Protein AF-A0A261RNV7-F1 (afdb_monomer_lite)

Organism: NCBI:txid1416803

Radius of gyration: 15.59 Å; chains: 1; bounding box: 31×28×47 Å

Sequence (98 aa):
MSENRLAADKRLDIAMAKGRERLLAAEPELARNADARATEKAGAASERRMELYEAEIEQEIADYAKSQGVDELDMLVRLGVDSEEEARELIALRRSRQ

Foldseek 3Di:
DDPVVVVLVVLLVQLLVQLLVQCCVVCVVQLVQLLVVLCVVQPPPPVSSVVSSVVSSVVSLCVVCVVVVHHSSLSSNVSRDPDPVSSVVSVVVVVVVD

Structure (mmCIF, N/CA/C/O backbone):
data_AF-A0A261RNV7-F1
#
_entry.id   AF-A0A261RNV7-F1
#
loop_
_atom_site.group_PDB
_atom_site.id
_atom_site.type_symbol
_atom_site.label_atom_id
_atom_site.label_alt_id
_atom_site.label_comp_id
_atom_site.label_asym_id
_atom_site.label_entity_id
_atom_site.label_seq_id
_atom_site.p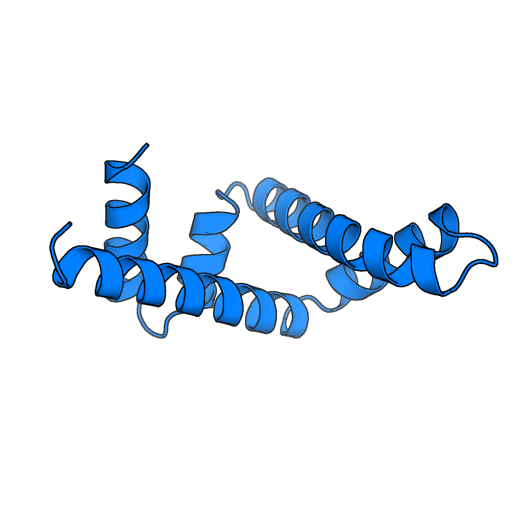dbx_PDB_ins_code
_atom_site.Cartn_x
_atom_site.Cartn_y
_atom_site.Cartn_z
_atom_site.occupancy
_atom_site.B_iso_or_equiv
_atom_site.auth_seq_id
_atom_site.auth_comp_id
_atom_site.auth_asym_id
_atom_site.auth_atom_id
_atom_site.pdbx_PDB_model_num
ATOM 1 N N . MET A 1 1 ? 7.725 -12.783 25.165 1.00 56.69 1 MET A N 1
ATOM 2 C CA . MET A 1 1 ? 6.712 -11.960 24.468 1.00 56.69 1 MET A CA 1
ATOM 3 C C . MET A 1 1 ? 5.367 -12.646 24.638 1.00 56.69 1 MET A C 1
ATOM 5 O O . MET A 1 1 ? 5.333 -13.856 24.483 1.00 56.69 1 MET A O 1
ATOM 9 N N . SER A 1 2 ? 4.317 -11.940 25.068 1.00 70.25 2 SER A N 1
ATOM 10 C CA . SER A 1 2 ? 3.012 -12.562 25.347 1.00 70.25 2 SER A CA 1
ATOM 11 C C . SER A 1 2 ? 2.303 -12.968 24.050 1.00 70.25 2 SER A C 1
ATOM 13 O O . SER A 1 2 ? 2.381 -12.243 23.060 1.00 70.25 2 SER A O 1
ATOM 15 N N . GLU A 1 3 ? 1.592 -14.099 24.059 1.00 73.50 3 GLU A N 1
ATOM 16 C CA . GLU A 1 3 ? 0.820 -14.629 22.915 1.00 73.50 3 GLU A CA 1
ATOM 17 C C . GLU A 1 3 ? -0.123 -13.580 22.307 1.00 73.50 3 GLU A C 1
ATOM 19 O O . GLU A 1 3 ? -0.296 -13.507 21.092 1.00 73.50 3 GLU A O 1
ATOM 24 N N . ASN A 1 4 ? -0.645 -12.691 23.154 1.00 74.69 4 ASN A N 1
ATOM 25 C CA . ASN A 1 4 ? -1.533 -11.608 22.753 1.00 74.69 4 ASN A CA 1
ATOM 26 C C . ASN A 1 4 ? -0.854 -10.574 21.828 1.00 74.69 4 ASN A C 1
ATOM 28 O O . ASN A 1 4 ? -1.501 -10.006 20.955 1.00 74.69 4 ASN A O 1
ATOM 32 N N . ARG A 1 5 ? 0.464 -10.349 21.966 1.00 77.06 5 ARG A N 1
ATOM 33 C CA . ARG A 1 5 ? 1.210 -9.456 21.058 1.00 77.06 5 ARG A CA 1
ATOM 34 C C . ARG A 1 5 ? 1.389 -10.085 19.682 1.00 77.06 5 ARG A C 1
ATOM 36 O O . ARG A 1 5 ? 1.085 -9.439 18.691 1.00 77.06 5 ARG A O 1
ATOM 43 N N . LEU A 1 6 ? 1.788 -11.357 19.640 1.00 81.25 6 LEU A N 1
ATOM 44 C CA . LEU A 1 6 ? 1.969 -12.097 18.386 1.00 81.25 6 LEU A CA 1
ATOM 45 C C . LEU A 1 6 ? 0.660 -12.209 17.593 1.00 81.25 6 LEU A C 1
ATOM 47 O O . LEU A 1 6 ? 0.669 -12.129 16.368 1.00 81.25 6 LEU A O 1
ATOM 51 N N . ALA A 1 7 ? -0.470 -12.389 18.282 1.00 84.50 7 ALA A N 1
ATOM 52 C CA . ALA A 1 7 ? -1.784 -12.397 17.646 1.00 84.50 7 ALA A CA 1
ATOM 53 C C . ALA A 1 7 ? -2.134 -11.032 17.032 1.00 84.50 7 ALA A C 1
ATOM 55 O O . ALA A 1 7 ? -2.658 -10.972 15.922 1.00 84.50 7 ALA A O 1
ATOM 56 N N . ALA A 1 8 ? -1.818 -9.941 17.728 1.00 83.44 8 ALA A N 1
ATOM 57 C CA . ALA A 1 8 ? -2.108 -8.595 17.254 1.00 83.44 8 ALA A CA 1
ATOM 58 C C . ALA A 1 8 ? -1.200 -8.165 16.084 1.00 83.44 8 ALA A C 1
ATOM 60 O O . ALA A 1 8 ? -1.672 -7.499 15.167 1.00 83.44 8 ALA A O 1
ATOM 61 N N . ASP A 1 9 ? 0.057 -8.614 16.065 1.00 87.12 9 ASP A N 1
ATOM 62 C CA . ASP A 1 9 ? 0.989 -8.390 14.948 1.00 87.12 9 ASP A CA 1
ATOM 63 C C . ASP A 1 9 ? 0.478 -9.055 13.673 1.00 87.12 9 ASP A C 1
ATOM 65 O O . ASP A 1 9 ? 0.321 -8.407 12.644 1.00 87.12 9 ASP A O 1
ATOM 69 N N . LYS A 1 10 ? 0.070 -10.324 13.779 1.00 91.88 10 LYS A 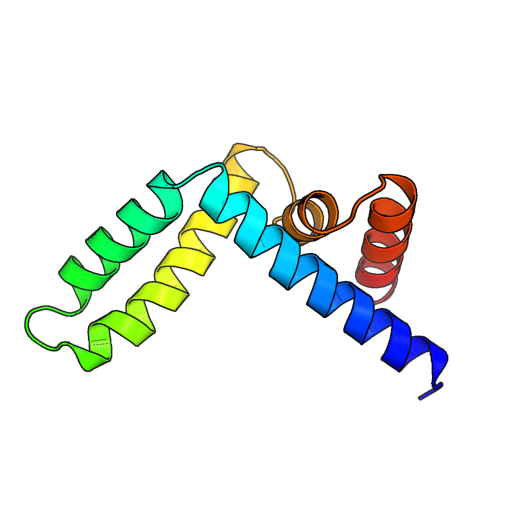N 1
ATOM 70 C CA . LYS A 1 10 ? -0.539 -11.046 12.657 1.00 91.88 10 LYS A CA 1
ATOM 71 C C . LYS A 1 10 ? -1.797 -10.356 12.136 1.00 91.88 10 LYS A C 1
ATOM 73 O O . LYS A 1 10 ? -2.020 -10.337 10.932 1.00 91.88 10 LYS A O 1
ATOM 78 N N . ARG A 1 11 ? -2.633 -9.799 13.021 1.00 93.81 11 ARG A N 1
ATOM 79 C CA . ARG A 1 11 ? -3.829 -9.046 12.606 1.00 93.81 11 ARG A CA 1
ATOM 80 C C . ARG A 1 11 ? -3.457 -7.782 11.834 1.00 93.81 11 ARG A C 1
ATOM 82 O O . ARG A 1 11 ? -4.101 -7.499 10.830 1.00 93.81 11 ARG A O 1
ATOM 89 N N . LEU A 1 12 ? -2.422 -7.064 12.271 1.00 93.62 12 LEU A N 1
ATOM 90 C CA . LEU A 1 12 ? -1.918 -5.888 11.567 1.00 93.62 12 LEU A CA 1
ATOM 91 C C . LEU A 1 12 ? -1.379 -6.260 10.178 1.00 93.62 12 LEU A C 1
ATOM 93 O O . LEU A 1 12 ? -1.768 -5.632 9.199 1.00 93.62 12 LEU A O 1
ATOM 97 N N . ASP A 1 13 ? -0.570 -7.317 10.075 1.00 94.19 13 ASP A N 1
ATOM 98 C CA . ASP A 1 13 ? -0.020 -7.793 8.798 1.00 94.19 13 ASP A CA 1
ATOM 99 C C . ASP A 1 13 ? -1.125 -8.220 7.822 1.00 94.19 13 ASP A C 1
ATOM 101 O O . ASP A 1 13 ? -1.117 -7.844 6.650 1.00 94.19 13 ASP A O 1
ATOM 105 N N . ILE A 1 14 ? -2.127 -8.957 8.316 1.00 96.38 14 ILE A N 1
ATOM 106 C CA . ILE A 1 14 ? -3.293 -9.365 7.522 1.00 96.38 14 ILE A CA 1
ATOM 107 C C . ILE A 1 14 ? -4.086 -8.141 7.051 1.00 96.38 14 ILE A C 1
ATOM 109 O O . ILE A 1 14 ? -4.497 -8.098 5.890 1.00 96.38 14 ILE A O 1
ATOM 113 N N . ALA A 1 15 ? -4.303 -7.154 7.925 1.00 96.75 15 ALA A N 1
ATOM 114 C CA . ALA A 1 15 ? -4.993 -5.921 7.562 1.00 96.75 15 ALA A CA 1
ATOM 115 C C . ALA A 1 15 ? -4.216 -5.157 6.481 1.00 96.75 15 ALA A C 1
ATOM 117 O O . ALA A 1 15 ? -4.798 -4.782 5.472 1.00 96.75 15 ALA A O 1
ATOM 118 N N . MET A 1 16 ? -2.900 -4.994 6.616 1.00 96.19 16 MET A N 1
ATOM 119 C CA . MET A 1 16 ? -2.089 -4.320 5.595 1.00 96.19 16 MET A CA 1
ATOM 120 C C . MET A 1 16 ? -2.136 -5.052 4.245 1.00 96.19 16 MET A C 1
ATOM 122 O O . MET A 1 16 ? -2.339 -4.413 3.213 1.00 96.19 16 MET A O 1
ATO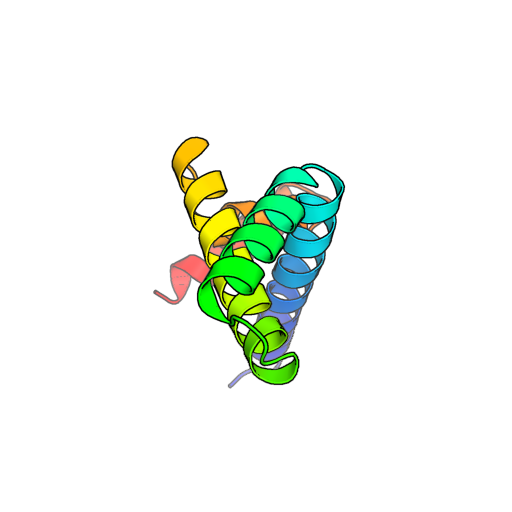M 126 N N . ALA A 1 17 ? -2.031 -6.385 4.244 1.00 96.69 17 ALA A N 1
ATOM 127 C CA . ALA A 1 17 ? -2.098 -7.186 3.023 1.00 96.69 17 ALA A CA 1
ATOM 128 C C . ALA A 1 17 ? -3.455 -7.049 2.307 1.00 96.69 17 ALA A C 1
ATOM 130 O O . ALA A 1 17 ? -3.500 -6.774 1.107 1.00 96.69 17 ALA A O 1
ATOM 131 N N . LYS A 1 18 ? -4.566 -7.164 3.049 1.00 97.81 18 LYS A N 1
ATOM 132 C CA . LYS A 1 18 ? -5.919 -6.947 2.506 1.00 97.81 18 LYS A CA 1
ATOM 133 C C . LYS A 1 18 ? -6.127 -5.512 2.032 1.00 97.81 18 LYS A C 1
ATOM 135 O O . LYS A 1 18 ? -6.783 -5.282 1.021 1.00 97.81 18 LYS A O 1
ATOM 140 N N . GLY A 1 19 ? -5.585 -4.547 2.769 1.00 97.38 19 GLY A N 1
ATOM 141 C CA . GLY A 1 19 ? -5.640 -3.133 2.425 1.00 97.38 19 GLY A CA 1
ATOM 142 C C . GLY A 1 19 ? -4.970 -2.850 1.094 1.00 97.38 19 GLY A C 1
ATOM 143 O O . GLY A 1 19 ? -5.555 -2.178 0.249 1.00 97.38 19 GLY A O 1
ATOM 144 N N . ARG A 1 20 ? -3.787 -3.434 0.875 1.00 97.50 20 ARG A N 1
ATOM 145 C CA . ARG A 1 20 ? -3.065 -3.357 -0.398 1.00 97.50 20 ARG A CA 1
ATOM 146 C C . ARG A 1 20 ? -3.876 -3.960 -1.538 1.00 97.50 20 ARG A C 1
ATOM 148 O O . ARG A 1 20 ? -4.023 -3.322 -2.572 1.00 97.50 20 ARG A O 1
ATOM 155 N N . GLU A 1 21 ? -4.425 -5.158 -1.349 1.00 97.31 21 GLU A N 1
ATOM 156 C CA . GLU A 1 21 ? -5.264 -5.814 -2.360 1.00 97.31 21 GLU A CA 1
ATOM 157 C C . GLU A 1 21 ? -6.470 -4.944 -2.745 1.00 97.31 21 GLU A C 1
ATOM 159 O O . GLU A 1 21 ? -6.706 -4.687 -3.926 1.00 97.31 21 GLU A O 1
ATOM 164 N N . ARG A 1 22 ? -7.200 -4.427 -1.748 1.00 97.62 22 ARG A N 1
ATOM 165 C CA . ARG A 1 22 ? -8.362 -3.554 -1.964 1.00 97.62 22 ARG A CA 1
ATOM 166 C C . ARG A 1 22 ? -7.979 -2.232 -2.626 1.00 97.62 22 ARG A C 1
ATOM 168 O O . ARG A 1 22 ? -8.709 -1.775 -3.500 1.00 97.62 22 ARG A O 1
ATOM 175 N N . LEU A 1 23 ? -6.845 -1.641 -2.246 1.00 97.31 23 LEU A N 1
ATOM 176 C CA . LEU A 1 23 ? -6.341 -0.415 -2.860 1.00 97.31 23 LEU A CA 1
ATOM 177 C C . LEU A 1 23 ? -6.024 -0.628 -4.340 1.00 97.31 23 LEU A C 1
ATOM 179 O O . LEU A 1 23 ? -6.508 0.127 -5.170 1.00 97.31 23 LEU A O 1
ATOM 183 N N . LEU A 1 24 ? -5.265 -1.670 -4.680 1.00 96.38 24 LEU A N 1
ATOM 184 C CA . LEU A 1 24 ? -4.897 -1.950 -6.071 1.00 96.38 24 LEU A CA 1
ATOM 185 C C . LEU A 1 24 ? -6.109 -2.341 -6.932 1.00 96.38 24 LEU A C 1
ATOM 187 O O . LEU A 1 24 ? -6.107 -2.104 -8.138 1.00 96.38 24 LEU A O 1
ATOM 191 N N . ALA A 1 25 ? -7.153 -2.913 -6.326 1.00 96.56 25 ALA A N 1
ATOM 192 C CA . ALA A 1 25 ? -8.420 -3.169 -7.004 1.00 96.56 25 ALA A CA 1
ATOM 193 C C . ALA A 1 25 ? -9.229 -1.883 -7.258 1.00 96.56 25 ALA A C 1
ATOM 195 O O . ALA A 1 25 ? -9.862 -1.760 -8.306 1.00 96.56 25 ALA A O 1
ATOM 196 N N . ALA A 1 26 ? -9.224 -0.943 -6.308 1.00 96.25 26 ALA A N 1
ATOM 197 C CA . ALA A 1 26 ? -9.914 0.340 -6.435 1.00 96.25 26 ALA A CA 1
ATOM 198 C C . ALA A 1 26 ? -9.177 1.311 -7.372 1.00 96.25 26 ALA A C 1
ATOM 200 O O . ALA A 1 26 ? -9.815 2.005 -8.158 1.00 96.25 26 ALA A O 1
ATOM 201 N N . GLU A 1 27 ? -7.845 1.306 -7.322 1.00 96.06 27 GLU A N 1
ATOM 202 C CA . GLU A 1 27 ? -6.951 2.209 -8.048 1.00 96.06 27 GLU A CA 1
ATOM 203 C C . GLU A 1 27 ? -5.995 1.411 -8.957 1.00 96.06 27 GLU A C 1
ATOM 205 O O . GLU A 1 27 ? -4.789 1.324 -8.697 1.00 96.06 27 GLU A O 1
ATOM 210 N N . PRO A 1 28 ? -6.500 0.811 -10.055 1.00 95.06 28 PRO A N 1
ATOM 211 C CA . PRO A 1 28 ? -5.693 -0.030 -10.942 1.00 95.06 28 PRO A CA 1
ATOM 212 C C . PRO A 1 28 ? -4.565 0.734 -11.651 1.00 95.06 28 PRO A C 1
ATOM 214 O O . PRO A 1 28 ? -3.615 0.120 -12.140 1.00 95.06 28 PRO A O 1
ATOM 217 N N . GLU A 1 29 ? -4.647 2.066 -11.710 1.00 96.31 29 GLU A N 1
ATOM 218 C CA . GLU A 1 29 ? -3.601 2.921 -12.277 1.00 96.31 29 GLU A CA 1
ATOM 219 C C . GLU A 1 29 ? -2.283 2.820 -11.499 1.00 96.31 29 GLU A C 1
ATOM 221 O O . GLU A 1 29 ? -1.227 2.830 -12.124 1.00 96.31 29 GLU A O 1
ATOM 226 N N . LEU A 1 30 ? -2.317 2.603 -10.177 1.00 95.25 30 LEU A N 1
ATOM 227 C CA . LEU A 1 30 ? -1.102 2.403 -9.373 1.00 95.25 30 LEU A CA 1
ATOM 228 C C . LEU A 1 30 ? -0.306 1.195 -9.888 1.00 95.25 30 LEU A C 1
ATOM 230 O O . LEU A 1 30 ? 0.904 1.261 -10.099 1.00 95.25 30 LEU A O 1
ATOM 234 N N . ALA A 1 31 ? -1.002 0.095 -10.186 1.00 94.81 31 ALA A N 1
ATOM 235 C CA . ALA A 1 31 ? -0.366 -1.099 -10.729 1.00 94.81 31 ALA A CA 1
ATOM 236 C C . ALA A 1 31 ? 0.176 -0.892 -12.149 1.00 94.81 31 ALA A C 1
ATOM 238 O O . ALA A 1 31 ? 1.247 -1.401 -12.480 1.00 94.81 31 ALA A O 1
ATOM 239 N N . ARG A 1 32 ? -0.539 -0.127 -12.981 1.00 94.44 32 ARG A N 1
ATOM 240 C CA . ARG A 1 32 ? -0.107 0.201 -14.348 1.00 94.44 32 ARG A CA 1
ATOM 241 C C . ARG A 1 32 ? 1.128 1.098 -14.354 1.00 94.44 32 ARG A C 1
ATOM 243 O O . ARG A 1 32 ? 2.061 0.836 -15.109 1.00 94.44 32 ARG A O 1
ATOM 250 N N . ASN A 1 33 ? 1.154 2.114 -13.497 1.00 94.62 33 ASN A N 1
ATOM 251 C CA . ASN A 1 33 ? 2.287 3.022 -13.352 1.00 94.62 33 ASN A CA 1
ATOM 252 C C . ASN A 1 33 ? 3.530 2.277 -12.870 1.00 94.62 33 ASN A C 1
ATOM 254 O O . ASN A 1 33 ? 4.615 2.457 -13.427 1.00 94.62 33 ASN A O 1
ATOM 258 N N . ALA A 1 34 ? 3.365 1.404 -11.874 1.00 93.75 34 ALA A N 1
ATOM 259 C CA . ALA A 1 34 ? 4.453 0.591 -11.360 1.00 93.75 34 ALA A CA 1
ATOM 260 C C . ALA A 1 34 ? 5.038 -0.343 -12.430 1.00 93.75 34 ALA A C 1
ATOM 262 O O . ALA A 1 34 ? 6.256 -0.406 -12.588 1.00 93.75 34 ALA A O 1
ATOM 263 N N . ASP A 1 35 ? 4.192 -1.015 -13.217 1.00 93.00 35 ASP A N 1
ATOM 264 C CA . ASP A 1 35 ? 4.642 -1.882 -14.316 1.00 93.00 35 ASP A CA 1
ATOM 265 C C . ASP A 1 35 ? 5.364 -1.098 -15.419 1.00 93.00 35 ASP A C 1
ATOM 267 O O . ASP A 1 35 ? 6.427 -1.518 -15.889 1.00 93.00 35 ASP A O 1
ATOM 271 N N . ALA A 1 36 ? 4.849 0.080 -15.786 1.00 92.44 36 ALA A N 1
ATOM 272 C CA . ALA A 1 36 ? 5.488 0.953 -16.766 1.00 92.44 36 ALA A CA 1
ATOM 273 C C . ALA A 1 36 ? 6.893 1.381 -16.310 1.00 92.44 36 ALA A C 1
ATOM 275 O O . ALA A 1 36 ? 7.858 1.232 -17.066 1.00 92.44 36 ALA A O 1
ATOM 276 N N . ARG A 1 37 ? 7.039 1.834 -15.057 1.00 90.38 37 ARG A N 1
ATOM 277 C CA . ARG A 1 37 ? 8.341 2.245 -14.505 1.00 90.38 37 ARG A CA 1
ATOM 278 C C . ARG A 1 37 ? 9.293 1.071 -14.307 1.00 90.38 37 ARG A C 1
ATOM 280 O O . ARG A 1 37 ? 10.481 1.193 -14.602 1.00 90.38 37 ARG A O 1
ATOM 287 N N . ALA A 1 38 ? 8.794 -0.079 -13.862 1.00 91.62 38 ALA A N 1
ATOM 288 C CA . ALA A 1 38 ? 9.602 -1.286 -13.730 1.00 91.62 38 ALA A CA 1
ATOM 289 C C . ALA A 1 38 ? 10.119 -1.766 -15.092 1.00 91.62 38 ALA A C 1
ATOM 291 O O . ALA A 1 38 ? 11.288 -2.131 -15.216 1.00 91.62 38 ALA A O 1
ATOM 292 N N . THR A 1 39 ? 9.278 -1.712 -16.127 1.00 89.50 39 THR A N 1
ATOM 293 C CA . THR A 1 39 ? 9.654 -2.042 -17.508 1.00 89.50 39 THR A CA 1
ATOM 294 C C . THR A 1 39 ? 10.715 -1.085 -18.045 1.00 89.50 39 THR A C 1
ATOM 296 O O . THR A 1 39 ? 11.720 -1.534 -18.598 1.00 89.50 39 THR A O 1
ATOM 299 N N . GLU A 1 40 ? 10.541 0.221 -17.832 1.00 88.75 40 GLU A N 1
ATOM 300 C CA . GLU A 1 40 ? 11.521 1.238 -18.228 1.00 88.75 40 GLU A CA 1
ATOM 301 C C . GLU A 1 40 ? 12.885 1.007 -17.554 1.00 88.75 40 GLU A C 1
ATOM 303 O O . GLU A 1 40 ? 13.925 1.061 -18.212 1.00 88.75 40 GLU A O 1
ATOM 308 N N . LYS A 1 41 ? 12.891 0.673 -16.256 1.00 86.06 41 LYS A N 1
ATOM 309 C CA . LYS A 1 41 ? 14.113 0.445 -15.466 1.00 86.06 41 LYS A CA 1
ATOM 310 C C . LYS A 1 41 ? 14.797 -0.898 -15.748 1.00 86.06 41 LYS A C 1
ATOM 312 O O . LYS A 1 41 ? 16.023 -0.983 -15.668 1.00 86.06 41 LYS A O 1
ATOM 317 N N . ALA A 1 42 ? 14.040 -1.956 -16.042 1.00 84.00 42 ALA A N 1
ATOM 318 C CA . ALA A 1 42 ? 14.578 -3.306 -16.231 1.00 84.00 42 ALA A CA 1
ATOM 319 C C . ALA A 1 42 ? 15.190 -3.540 -17.623 1.00 84.00 42 ALA A C 1
ATOM 321 O O . ALA A 1 42 ? 16.034 -4.429 -17.787 1.00 84.00 42 ALA A O 1
ATOM 322 N N . GLY A 1 43 ? 14.773 -2.771 -18.634 1.00 76.50 43 GLY A N 1
ATOM 323 C CA . GLY A 1 43 ? 15.148 -3.032 -20.023 1.00 76.50 43 GLY A CA 1
ATOM 324 C C . GLY A 1 43 ? 14.707 -4.434 -20.475 1.00 76.50 43 GLY A C 1
ATOM 325 O O . GLY A 1 43 ? 13.597 -4.869 -20.186 1.00 76.50 43 GLY A O 1
ATOM 326 N N . ALA A 1 44 ? 15.572 -5.174 -21.179 1.00 63.66 44 ALA A N 1
ATOM 327 C CA . ALA A 1 44 ? 15.244 -6.501 -21.725 1.00 63.66 44 ALA A CA 1
ATOM 328 C C . ALA A 1 44 ? 15.289 -7.665 -20.702 1.00 63.66 44 ALA A C 1
ATOM 330 O O . ALA A 1 44 ? 15.022 -8.810 -21.069 1.00 63.66 44 ALA A O 1
ATOM 331 N N . ALA A 1 45 ? 15.649 -7.417 -19.436 1.00 74.00 45 ALA A N 1
ATOM 332 C CA . ALA A 1 45 ? 15.826 -8.467 -18.429 1.00 74.00 45 ALA A CA 1
ATOM 333 C C . ALA A 1 45 ? 14.535 -8.721 -17.626 1.00 74.00 45 ALA A C 1
ATOM 335 O O . ALA A 1 45 ? 14.196 -7.968 -16.714 1.00 74.00 45 ALA A O 1
ATOM 336 N N . SER A 1 46 ? 13.830 -9.817 -17.935 1.00 69.25 46 SER A N 1
ATOM 337 C CA . SER A 1 46 ? 12.510 -10.121 -17.354 1.00 69.25 46 SER A CA 1
ATOM 338 C C . SER A 1 46 ? 12.517 -10.385 -15.842 1.00 69.25 46 SER A C 1
ATOM 340 O O . SER A 1 46 ? 11.542 -10.043 -15.180 1.00 69.25 46 SER A O 1
ATOM 342 N N . GLU A 1 47 ? 13.570 -10.985 -15.281 1.00 72.31 47 GLU A N 1
ATOM 343 C CA . GLU A 1 47 ? 13.636 -11.288 -13.837 1.00 72.31 47 GLU A CA 1
ATOM 344 C C . GLU A 1 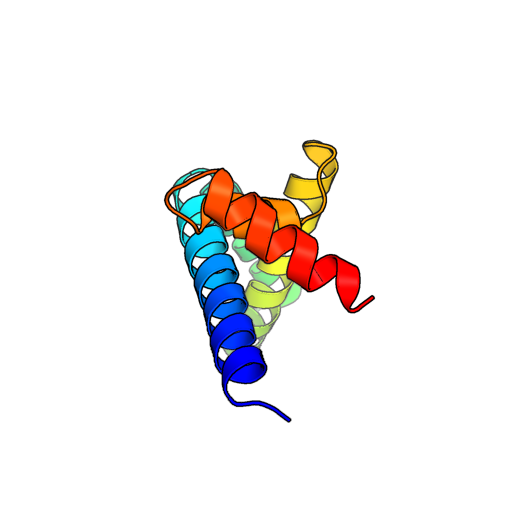47 ? 13.795 -10.013 -12.999 1.00 72.31 47 GLU A C 1
ATOM 346 O O . GLU A 1 47 ? 13.087 -9.814 -12.016 1.00 72.31 47 GLU A O 1
ATOM 351 N N . ARG A 1 48 ? 14.627 -9.076 -13.470 1.00 80.62 48 ARG A N 1
ATOM 352 C CA . ARG A 1 48 ? 14.838 -7.774 -12.824 1.00 80.62 48 ARG A CA 1
ATOM 353 C C . ARG A 1 48 ? 13.577 -6.908 -12.824 1.00 80.62 48 ARG A C 1
ATOM 355 O O . ARG A 1 48 ? 13.415 -6.062 -11.951 1.00 80.62 48 ARG A O 1
ATOM 362 N N . ARG A 1 49 ? 12.670 -7.124 -13.784 1.00 84.38 49 ARG A N 1
ATOM 363 C CA . ARG A 1 49 ? 11.398 -6.397 -13.867 1.00 84.38 49 ARG A CA 1
ATOM 364 C C . ARG A 1 49 ? 10.481 -6.701 -12.687 1.00 84.38 49 ARG A C 1
ATOM 366 O O . ARG A 1 49 ? 9.858 -5.777 -12.191 1.00 84.38 49 ARG A O 1
ATOM 373 N N . MET A 1 50 ? 10.400 -7.955 -12.234 1.00 84.44 50 MET A N 1
ATOM 374 C CA . MET A 1 50 ? 9.488 -8.326 -11.144 1.00 84.44 50 MET A CA 1
ATOM 375 C C . MET A 1 50 ? 9.939 -7.742 -9.799 1.00 84.44 50 MET A C 1
ATOM 377 O O . MET A 1 50 ? 9.125 -7.209 -9.055 1.00 84.44 50 MET A O 1
ATOM 381 N N . GLU A 1 51 ? 11.243 -7.780 -9.514 1.00 84.19 51 GLU A N 1
ATOM 382 C CA . GLU A 1 51 ? 11.804 -7.165 -8.301 1.00 84.19 51 GLU A CA 1
ATOM 383 C C . GLU A 1 51 ? 11.585 -5.649 -8.284 1.00 84.19 51 GLU A C 1
ATOM 385 O O . GLU A 1 51 ? 11.217 -5.078 -7.260 1.00 84.19 51 GLU A O 1
ATOM 390 N N . LEU A 1 52 ? 11.775 -4.995 -9.436 1.00 90.31 52 LEU A N 1
ATOM 391 C CA . LEU A 1 52 ? 11.510 -3.567 -9.574 1.00 90.31 52 LEU A CA 1
ATOM 392 C C . LEU A 1 52 ? 10.017 -3.264 -9.459 1.00 90.31 52 LEU A C 1
ATOM 394 O O . LEU A 1 52 ? 9.661 -2.286 -8.822 1.00 90.31 52 LEU A O 1
ATOM 398 N N . TYR A 1 53 ? 9.153 -4.104 -10.024 1.00 91.69 53 TYR A N 1
ATOM 399 C CA . TYR A 1 53 ? 7.708 -3.920 -9.974 1.00 91.69 53 TYR A CA 1
ATOM 400 C C . TYR A 1 53 ? 7.180 -3.831 -8.543 1.00 91.69 53 TYR A C 1
ATOM 402 O O . TYR A 1 53 ? 6.459 -2.888 -8.236 1.00 91.69 53 TYR A O 1
ATOM 410 N N . GLU A 1 54 ? 7.572 -4.747 -7.653 1.00 91.31 54 GLU A N 1
ATOM 411 C CA . GLU A 1 54 ? 7.120 -4.694 -6.256 1.00 91.31 54 GLU A CA 1
ATOM 412 C C . GLU A 1 54 ? 7.580 -3.404 -5.559 1.00 91.31 54 GLU A C 1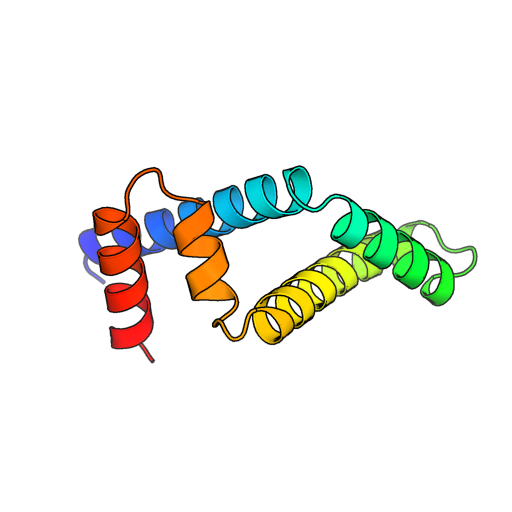
ATOM 414 O O . GLU A 1 54 ? 6.773 -2.742 -4.908 1.00 91.31 54 GLU A O 1
ATOM 419 N N . ALA A 1 55 ? 8.828 -2.977 -5.782 1.00 92.56 55 ALA A N 1
ATOM 420 C CA . ALA A 1 55 ? 9.334 -1.710 -5.251 1.00 92.56 55 ALA A CA 1
ATOM 421 C C . ALA A 1 55 ? 8.593 -0.488 -5.828 1.00 92.56 55 ALA A C 1
ATOM 423 O O . ALA A 1 55 ? 8.320 0.478 -5.117 1.00 92.56 55 ALA A O 1
ATOM 424 N N . GLU A 1 56 ? 8.235 -0.519 -7.114 1.00 95.69 56 GLU A N 1
ATOM 425 C CA . GLU A 1 56 ? 7.446 0.544 -7.736 1.00 95.69 56 GLU A CA 1
ATOM 426 C C . GLU A 1 56 ? 6.003 0.581 -7.219 1.00 95.69 56 GLU A C 1
ATOM 428 O O . GLU A 1 56 ? 5.439 1.670 -7.116 1.00 95.69 56 GLU A O 1
ATOM 433 N N . ILE A 1 57 ? 5.408 -0.567 -6.874 1.00 95.94 57 ILE A N 1
ATOM 434 C CA . ILE A 1 57 ? 4.085 -0.617 -6.239 1.00 95.94 57 ILE A CA 1
ATOM 435 C C . ILE A 1 57 ? 4.135 0.027 -4.858 1.00 95.94 57 ILE A C 1
ATOM 437 O O . ILE A 1 57 ? 3.266 0.834 -4.539 1.00 95.94 57 ILE A O 1
ATOM 441 N N . GLU A 1 58 ? 5.131 -0.317 -4.041 1.00 94.56 58 GLU A N 1
ATOM 442 C CA . GLU A 1 58 ? 5.309 0.300 -2.723 1.00 94.56 58 GLU A CA 1
ATOM 443 C C . GLU A 1 58 ? 5.438 1.825 -2.851 1.00 94.56 58 GLU A C 1
ATOM 445 O O . GLU A 1 58 ? 4.752 2.569 -2.149 1.00 94.56 58 GLU A O 1
ATOM 450 N N . GLN A 1 59 ? 6.218 2.298 -3.828 1.00 95.31 59 GLN A N 1
ATOM 451 C CA . GLN A 1 59 ? 6.356 3.726 -4.107 1.00 95.31 59 GLN A CA 1
ATOM 452 C C . GLN A 1 59 ? 5.037 4.381 -4.556 1.00 95.31 59 GLN A C 1
ATOM 454 O O . GLN A 1 59 ? 4.689 5.446 -4.049 1.00 95.31 59 GLN A O 1
ATOM 459 N N . GLU A 1 60 ? 4.278 3.762 -5.469 1.00 97.38 60 GLU A N 1
ATOM 460 C CA . GLU A 1 60 ? 2.973 4.287 -5.907 1.00 97.38 60 GLU A CA 1
ATOM 461 C C . GLU A 1 60 ? 1.971 4.378 -4.754 1.00 97.38 60 GLU A C 1
ATOM 463 O O . GLU A 1 60 ? 1.238 5.359 -4.645 1.00 97.38 60 GLU A O 1
ATOM 468 N N . ILE A 1 61 ? 1.943 3.376 -3.874 1.00 96.88 61 ILE A N 1
ATOM 469 C CA . ILE A 1 61 ? 1.063 3.369 -2.702 1.00 96.88 61 ILE A CA 1
ATOM 470 C C . ILE A 1 61 ? 1.455 4.493 -1.733 1.00 96.88 61 ILE A C 1
ATOM 472 O O . ILE A 1 61 ? 0.574 5.206 -1.243 1.00 96.88 61 ILE A O 1
ATOM 476 N N . ALA A 1 62 ? 2.752 4.694 -1.492 1.00 96.25 62 ALA A N 1
ATOM 477 C CA . ALA A 1 62 ? 3.258 5.772 -0.648 1.00 96.25 62 ALA A CA 1
ATOM 478 C C . ALA A 1 62 ? 2.925 7.162 -1.219 1.00 96.25 62 ALA A C 1
ATOM 480 O O . ALA A 1 62 ? 2.438 8.042 -0.500 1.00 96.25 62 ALA A O 1
ATOM 481 N N . ASP A 1 63 ? 3.135 7.364 -2.522 1.00 97.00 63 ASP A N 1
ATOM 482 C CA . ASP A 1 63 ? 2.817 8.621 -3.202 1.00 97.00 63 ASP A CA 1
ATOM 483 C C . ASP A 1 63 ? 1.308 8.881 -3.232 1.00 97.00 63 ASP A C 1
ATOM 485 O O . ASP A 1 63 ? 0.864 10.010 -2.989 1.00 97.00 63 ASP A O 1
ATOM 489 N N . TYR A 1 64 ? 0.506 7.834 -3.437 1.00 96.75 64 TYR A N 1
ATOM 490 C CA . TYR A 1 64 ? -0.944 7.913 -3.342 1.00 96.75 64 TYR A CA 1
ATOM 491 C C . TYR A 1 64 ? -1.381 8.329 -1.934 1.00 96.75 64 TYR A C 1
ATOM 493 O O . TYR A 1 64 ? -2.096 9.323 -1.794 1.00 96.75 64 TYR A O 1
ATOM 501 N N . ALA A 1 65 ? -0.890 7.667 -0.883 1.00 96.38 65 ALA A N 1
ATOM 502 C CA . ALA A 1 65 ? -1.190 8.024 0.506 1.00 96.38 65 ALA A CA 1
ATOM 503 C C . ALA A 1 65 ? -0.838 9.488 0.813 1.00 96.38 65 ALA A C 1
ATOM 505 O O . ALA A 1 65 ? -1.649 10.241 1.365 1.00 96.38 65 ALA A O 1
ATOM 506 N N . LYS A 1 66 ? 0.344 9.927 0.368 1.00 96.81 66 LYS A N 1
ATOM 507 C CA . LYS A 1 66 ? 0.807 11.310 0.500 1.00 96.81 66 LYS A CA 1
ATOM 508 C C . LYS A 1 66 ? -0.110 12.297 -0.222 1.00 96.81 66 LYS A C 1
ATOM 510 O O . LYS A 1 66 ? -0.404 13.353 0.335 1.00 96.81 66 LYS A O 1
ATOM 515 N N . SER A 1 67 ? -0.587 11.964 -1.424 1.00 96.19 67 SER A N 1
ATOM 516 C CA . SER A 1 67 ? -1.530 12.80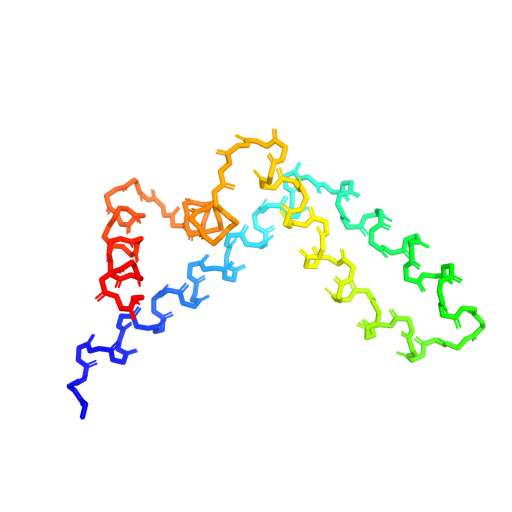3 -2.182 1.00 96.19 67 SER A CA 1
ATOM 517 C C . SER A 1 67 ? -2.872 12.982 -1.463 1.00 96.19 67 SER A C 1
ATOM 519 O O . SER A 1 67 ? -3.483 14.045 -1.552 1.00 96.19 67 SER A O 1
ATOM 521 N N . GLN A 1 68 ? -3.289 11.972 -0.694 1.00 94.19 68 GLN A N 1
ATOM 522 C CA . GLN A 1 68 ? -4.494 12.000 0.136 1.00 94.19 68 GLN A CA 1
ATOM 523 C C . GLN A 1 68 ? -4.255 12.650 1.513 1.00 94.19 68 GLN A C 1
ATOM 525 O O . GLN A 1 68 ? -5.192 12.813 2.293 1.00 94.19 68 GLN A O 1
ATOM 530 N N . GLY A 1 69 ? -3.011 13.023 1.837 1.00 96.19 69 GLY A N 1
ATOM 531 C CA . GLY A 1 69 ? -2.649 13.617 3.124 1.00 96.19 69 GLY A CA 1
ATOM 532 C C . GLY A 1 69 ? -2.754 12.646 4.304 1.00 96.19 69 GLY A C 1
ATOM 533 O O . GLY A 1 69 ? -2.997 13.081 5.431 1.00 96.19 69 GLY A O 1
ATOM 534 N N . VAL A 1 70 ? -2.598 11.341 4.063 1.00 95.00 70 VAL A N 1
ATOM 535 C CA . VAL A 1 70 ? -2.684 10.293 5.090 1.00 95.00 70 VAL A CA 1
ATOM 536 C C . VAL A 1 70 ? -1.379 9.509 5.199 1.00 95.00 70 VAL A C 1
ATOM 538 O O . VAL A 1 70 ? -0.583 9.459 4.266 1.00 95.00 70 VAL A O 1
ATOM 541 N N . ASP A 1 71 ? -1.159 8.887 6.358 1.00 95.00 71 ASP A N 1
ATOM 542 C CA . ASP A 1 71 ? -0.072 7.923 6.535 1.00 95.00 71 ASP A CA 1
ATOM 543 C C . ASP A 1 71 ? -0.384 6.638 5.759 1.00 95.00 71 ASP A C 1
ATOM 545 O O . ASP A 1 71 ? -1.501 6.119 5.827 1.00 95.00 71 ASP A O 1
ATOM 549 N N . GLU A 1 72 ? 0.612 6.131 5.035 1.00 95.75 72 GLU A N 1
ATOM 550 C CA . GLU A 1 72 ? 0.484 4.971 4.152 1.00 95.75 72 GLU A CA 1
ATOM 551 C C . GLU A 1 72 ? -0.053 3.743 4.888 1.00 95.75 72 GLU A C 1
ATOM 553 O O . GLU A 1 72 ? -1.054 3.150 4.486 1.00 95.75 72 GLU A O 1
ATOM 558 N N . LEU A 1 73 ? 0.560 3.386 6.015 1.00 95.19 73 LEU A N 1
ATOM 559 C CA . LEU A 1 73 ? 0.166 2.181 6.735 1.00 95.19 73 LEU A CA 1
ATOM 560 C C . LEU A 1 73 ? -1.191 2.371 7.425 1.00 95.19 73 LEU A C 1
ATOM 562 O O . LEU A 1 73 ? -1.973 1.427 7.480 1.00 95.19 73 LEU A O 1
ATOM 566 N N . ASP A 1 74 ? -1.515 3.576 7.912 1.00 95.44 74 ASP A N 1
ATOM 567 C CA . ASP A 1 74 ? -2.862 3.856 8.436 1.00 95.44 74 ASP A CA 1
ATOM 568 C C . ASP A 1 74 ? -3.935 3.709 7.353 1.00 95.44 74 ASP A C 1
ATOM 570 O O . ASP A 1 74 ? -5.021 3.191 7.624 1.00 95.44 74 ASP A O 1
ATOM 574 N N . MET A 1 75 ? -3.646 4.154 6.129 1.00 96.75 75 MET A N 1
ATOM 575 C CA . MET A 1 75 ? -4.534 3.981 4.984 1.00 96.75 75 MET A CA 1
ATOM 576 C C . MET A 1 75 ? -4.726 2.497 4.663 1.00 96.75 75 MET A C 1
ATOM 578 O O . MET A 1 75 ? -5.868 2.046 4.568 1.00 96.75 75 MET A O 1
ATOM 582 N N . LEU A 1 76 ? -3.639 1.727 4.560 1.00 97.25 76 LEU A N 1
ATOM 583 C CA . LEU A 1 76 ? -3.708 0.290 4.283 1.00 97.25 76 LEU A CA 1
ATOM 584 C C . LEU A 1 76 ? -4.488 -0.457 5.372 1.00 97.25 76 LEU A C 1
ATOM 586 O O . LEU A 1 76 ? -5.377 -1.244 5.059 1.00 97.25 76 LEU A O 1
ATOM 590 N N . VAL A 1 77 ? -4.239 -0.163 6.649 1.00 97.06 77 VAL A N 1
ATOM 591 C CA . VAL A 1 77 ? -4.988 -0.777 7.755 1.00 97.06 77 VAL A CA 1
ATOM 592 C C . VAL A 1 77 ? -6.479 -0.460 7.654 1.00 97.06 77 VAL A C 1
ATOM 594 O O . VAL A 1 77 ? -7.290 -1.375 7.761 1.00 97.06 77 VAL A O 1
ATOM 597 N N . ARG A 1 78 ? -6.857 0.801 7.402 1.00 96.44 78 ARG A N 1
ATOM 598 C CA . ARG A 1 78 ? -8.270 1.199 7.248 1.00 96.44 78 ARG A CA 1
ATOM 599 C C . ARG A 1 78 ? -8.956 0.482 6.096 1.00 96.44 78 ARG A C 1
ATOM 601 O O . ARG A 1 78 ? -10.096 0.064 6.247 1.00 96.44 78 ARG A O 1
ATOM 608 N N . LEU A 1 79 ? -8.273 0.346 4.962 1.00 96.69 79 LEU A N 1
ATOM 609 C CA . LEU A 1 79 ? -8.817 -0.346 3.798 1.00 96.69 79 LEU A CA 1
ATOM 610 C C . LEU A 1 79 ? -8.945 -1.851 4.038 1.00 96.69 79 LEU A C 1
ATOM 612 O O . LEU A 1 79 ? -9.856 -2.470 3.501 1.00 96.69 79 LEU A O 1
ATOM 616 N N . GLY A 1 80 ? -8.049 -2.449 4.823 1.00 96.62 80 GLY A N 1
ATOM 617 C CA . GLY A 1 80 ? -7.956 -3.898 4.992 1.00 96.62 80 GLY A CA 1
ATOM 618 C C . GLY A 1 80 ? -8.848 -4.527 6.056 1.00 96.62 80 GLY A C 1
ATOM 619 O O . GLY A 1 80 ? -8.933 -5.756 6.118 1.00 96.62 80 GLY A O 1
ATOM 620 N N . VAL A 1 81 ? -9.509 -3.716 6.877 1.00 96.06 81 VAL A N 1
ATOM 621 C CA . VAL A 1 81 ? -10.455 -4.175 7.902 1.00 96.06 81 VAL A CA 1
ATOM 622 C C . VAL A 1 81 ? -11.892 -3.883 7.490 1.00 96.06 81 VAL A C 1
ATOM 624 O O . VAL A 1 81 ? -12.149 -3.116 6.563 1.00 96.06 81 VAL A O 1
ATOM 627 N N . ASP A 1 82 ? -12.842 -4.509 8.175 1.00 93.69 82 ASP A N 1
ATOM 628 C CA . ASP A 1 82 ? -14.266 -4.389 7.843 1.00 93.69 82 ASP A CA 1
ATOM 629 C C . ASP A 1 82 ? -15.000 -3.370 8.737 1.00 93.69 82 ASP A C 1
ATOM 631 O O . ASP A 1 82 ? -16.183 -3.104 8.532 1.00 93.69 82 ASP A O 1
ATOM 635 N N . SER A 1 83 ? -14.314 -2.777 9.724 1.00 95.25 83 SER A N 1
ATOM 636 C CA . SER A 1 83 ? -14.891 -1.775 10.628 1.00 95.25 83 SER A CA 1
ATOM 637 C C . SER A 1 83 ? -13.910 -0.663 11.007 1.00 95.25 83 SER A C 1
ATOM 639 O O . SER A 1 83 ? -12.705 -0.882 11.147 1.00 95.25 83 SER A O 1
ATOM 641 N N . GLU A 1 84 ? -14.436 0.544 11.238 1.00 93.81 84 GLU A N 1
ATOM 642 C CA . GLU A 1 84 ? -13.625 1.666 11.728 1.00 93.81 84 GLU A CA 1
ATOM 643 C C . GLU A 1 84 ? -13.054 1.425 13.129 1.00 93.81 84 GLU A C 1
ATOM 645 O O . GLU A 1 84 ? -11.975 1.925 13.442 1.00 93.81 84 GLU A O 1
ATOM 650 N N . GLU A 1 85 ? -13.776 0.698 13.983 1.00 95.12 85 GLU A N 1
ATOM 651 C CA . GLU A 1 85 ? -13.339 0.393 15.347 1.00 95.12 85 GLU A CA 1
ATOM 652 C C . GLU A 1 85 ? -12.076 -0.471 15.326 1.00 95.12 85 GLU A C 1
ATOM 654 O O . GLU A 1 85 ? -11.064 -0.091 15.917 1.00 95.12 85 GLU A O 1
ATOM 659 N N . GLU A 1 86 ? -12.074 -1.541 14.526 1.00 93.62 86 GLU A N 1
ATOM 660 C CA . GLU A 1 86 ? -10.893 -2.386 14.339 1.00 93.62 86 GLU A CA 1
ATOM 661 C C . GLU A 1 86 ? -9.716 -1.605 13.732 1.00 93.62 86 GLU A C 1
ATOM 663 O O . GLU A 1 86 ? -8.576 -1.753 14.179 1.00 93.62 86 GLU A O 1
ATOM 668 N N . ALA A 1 87 ? -9.976 -0.718 12.762 1.00 94.88 87 ALA A N 1
ATOM 669 C CA . ALA A 1 87 ? -8.928 0.124 12.185 1.00 94.88 87 ALA A CA 1
ATOM 670 C C . ALA A 1 87 ? -8.270 1.003 13.258 1.00 94.88 87 ALA A C 1
ATOM 672 O O . ALA A 1 87 ? -7.044 1.100 13.326 1.00 94.88 87 ALA A O 1
ATOM 673 N N . ARG A 1 88 ? -9.079 1.643 14.112 1.00 94.75 88 ARG A N 1
ATOM 674 C CA . ARG A 1 88 ? -8.588 2.513 15.191 1.00 94.75 88 ARG A CA 1
ATOM 675 C C . ARG A 1 88 ? -7.755 1.728 16.200 1.00 94.75 88 ARG A C 1
ATOM 677 O O . ARG A 1 88 ? -6.694 2.215 16.587 1.00 94.75 88 ARG A O 1
ATOM 684 N N . GLU A 1 89 ? -8.193 0.531 16.587 1.00 94.19 89 GLU A N 1
ATOM 685 C CA . GLU A 1 89 ? -7.449 -0.344 17.500 1.00 94.19 89 GLU A CA 1
ATOM 686 C C . GLU A 1 89 ? -6.074 -0.724 16.939 1.00 94.19 89 GLU A C 1
ATOM 688 O O . GLU A 1 89 ? -5.057 -0.553 17.617 1.00 94.19 89 GLU A O 1
ATOM 693 N N . LEU A 1 90 ? -6.023 -1.198 15.691 1.00 93.75 90 LEU A N 1
ATOM 694 C CA . LEU A 1 90 ? -4.777 -1.634 15.055 1.00 93.75 90 LEU A CA 1
ATOM 695 C C . LEU A 1 90 ? -3.812 -0.466 14.806 1.00 93.75 90 LEU A C 1
ATOM 697 O O . LEU A 1 90 ? -2.607 -0.598 15.033 1.00 93.75 90 LEU A O 1
ATOM 701 N N . ILE A 1 91 ? -4.329 0.702 14.412 1.00 94.25 91 ILE A N 1
ATOM 702 C CA . ILE A 1 91 ? -3.525 1.921 14.243 1.00 94.25 91 ILE A CA 1
ATOM 703 C C . ILE A 1 91 ? -2.946 2.385 15.581 1.00 94.25 91 ILE A C 1
ATOM 705 O O . ILE A 1 91 ? -1.752 2.684 15.671 1.00 94.25 91 ILE A O 1
ATOM 709 N N . ALA A 1 92 ? -3.766 2.437 16.634 1.00 92.94 92 ALA A N 1
ATOM 710 C CA . ALA A 1 92 ? -3.314 2.825 17.966 1.00 92.94 92 ALA A CA 1
ATOM 711 C C . ALA A 1 92 ? -2.240 1.860 18.484 1.00 92.94 92 ALA A C 1
ATOM 713 O O . ALA A 1 92 ? -1.204 2.294 18.995 1.00 92.94 92 ALA A O 1
ATOM 714 N N . LEU A 1 93 ? -2.447 0.557 18.279 1.00 89.56 93 LEU A N 1
ATOM 715 C CA . LEU A 1 93 ? -1.480 -0.474 18.620 1.00 89.56 93 LEU A CA 1
ATOM 716 C C . LEU A 1 93 ? -0.143 -0.251 17.903 1.00 89.56 93 LEU A C 1
ATOM 718 O O . LEU A 1 93 ? 0.894 -0.264 18.562 1.00 89.56 93 LEU A O 1
ATOM 722 N N . ARG A 1 94 ? -0.152 -0.003 16.587 1.00 89.81 94 ARG A N 1
ATOM 723 C CA . ARG A 1 94 ? 1.056 0.302 15.802 1.00 89.81 94 ARG A CA 1
ATOM 724 C C . ARG A 1 94 ? 1.793 1.524 16.351 1.00 89.81 94 ARG A C 1
ATOM 726 O O . ARG A 1 94 ? 2.987 1.447 16.615 1.00 89.81 94 ARG A O 1
ATOM 733 N N . ARG A 1 95 ? 1.081 2.634 16.560 1.00 89.50 95 ARG A N 1
ATOM 734 C CA . ARG A 1 95 ? 1.663 3.904 17.028 1.00 89.50 95 ARG A CA 1
ATOM 735 C C . ARG A 1 95 ? 2.225 3.814 18.442 1.00 89.50 95 ARG A C 1
ATOM 737 O O . ARG A 1 95 ? 3.239 4.428 18.722 1.00 89.50 95 ARG A O 1
ATOM 744 N N . SER A 1 96 ? 1.616 3.014 19.319 1.00 86.88 96 SER A N 1
ATOM 745 C CA . SER A 1 96 ? 2.121 2.794 20.686 1.00 86.88 96 SER A CA 1
ATOM 746 C C . SER A 1 96 ? 3.484 2.084 20.753 1.00 86.88 96 SER A C 1
ATOM 748 O O . SER A 1 96 ? 4.037 1.914 21.838 1.00 86.88 96 SER A O 1
ATOM 750 N N . ARG A 1 97 ? 3.997 1.619 19.607 1.00 76.38 97 ARG A N 1
ATOM 751 C CA . ARG A 1 97 ? 5.243 0.857 19.471 1.00 76.38 97 ARG A CA 1
ATOM 752 C C . ARG A 1 97 ? 6.358 1.637 18.766 1.00 76.38 97 ARG A C 1
ATOM 754 O O . ARG A 1 97 ? 7.463 1.104 18.690 1.00 76.38 97 ARG A O 1
ATOM 761 N N . GLN A 1 98 ? 6.054 2.819 18.223 1.00 68.12 98 GLN A N 1
ATOM 762 C CA . GLN A 1 98 ? 7.028 3.769 17.669 1.00 68.12 98 GLN A CA 1
ATOM 763 C C . GLN A 1 98 ? 7.604 4.631 18.793 1.00 68.12 98 GLN A C 1
ATOM 765 O O . GLN A 1 98 ? 8.812 4.938 18.714 1.00 68.12 98 GLN A O 1
#

Secondary structure (DSSP, 8-state):
--HHHHHHHHHHHHHHHHHHHHHHHH-HHHHHHHHHHHHHHHTT-HHHHHHHHHHHHHHHHHHHHHHTTS-HHHHHHHHHSS-HHHHHHHHHHHHTT-

pLDDT: mean 90.7, std 8.56, range [56.69, 97.81]